Protein AF-A0A4R6KA38-F1 (afdb_monomer_lite)

Sequence (69 aa):
MSQGEQWRVQLLLGDHLVEEHIGPAGLAERYANVIRLRIQGLPGRRLHCERVSEHELAYPASRPYDPRD

Structure (mmCIF, N/CA/C/O backbone):
data_AF-A0A4R6KA38-F1
#
_entry.id   AF-A0A4R6KA38-F1
#
loop_
_atom_site.group_PDB
_atom_site.id
_atom_site.type_symbol
_atom_site.label_atom_id
_atom_site.label_alt_id
_atom_site.label_comp_id
_atom_site.label_asym_id
_atom_site.label_entity_id
_atom_site.label_seq_id
_atom_site.pdbx_PDB_ins_code
_atom_site.Cartn_x
_atom_site.Cartn_y
_atom_site.Cartn_z
_atom_site.occupancy
_atom_site.B_iso_or_equiv
_atom_site.auth_seq_id
_atom_site.auth_comp_id
_atom_site.auth_asym_id
_atom_site.auth_atom_id
_atom_site.pdbx_PDB_model_num
ATOM 1 N N . MET A 1 1 ? 11.799 4.053 -23.151 1.00 41.22 1 MET A N 1
ATOM 2 C CA . MET A 1 1 ? 11.966 4.506 -21.753 1.00 41.22 1 MET A CA 1
ATOM 3 C C . MET A 1 1 ? 11.918 3.256 -20.898 1.00 41.22 1 MET A C 1
ATOM 5 O O . MET A 1 1 ? 10.921 2.557 -20.989 1.00 41.22 1 MET A O 1
ATOM 9 N N . SER A 1 2 ? 13.006 2.905 -20.205 1.00 46.16 2 SER A N 1
ATOM 10 C CA . SER A 1 2 ? 13.026 1.728 -19.323 1.00 46.16 2 SER A CA 1
ATOM 11 C C . SER A 1 2 ? 11.874 1.853 -18.327 1.00 46.16 2 SER A C 1
ATOM 13 O O . SER A 1 2 ? 11.760 2.896 -17.676 1.00 46.16 2 SER A O 1
ATOM 15 N N . GLN A 1 3 ? 10.983 0.861 -18.276 1.00 58.25 3 GLN A N 1
ATOM 16 C CA . GLN A 1 3 ? 9.953 0.790 -17.246 1.00 58.25 3 GLN A CA 1
ATOM 17 C C . GLN A 1 3 ? 10.684 0.559 -15.922 1.00 58.25 3 GLN A C 1
ATOM 19 O O . GLN A 1 3 ? 11.041 -0.560 -15.576 1.00 58.25 3 GLN A O 1
ATOM 24 N N . GLY A 1 4 ? 11.029 1.654 -15.243 1.00 71.31 4 GLY A N 1
ATOM 25 C CA . GLY A 1 4 ? 11.730 1.597 -13.968 1.00 71.31 4 GLY A CA 1
ATOM 26 C C . GLY A 1 4 ? 10.907 0.820 -12.948 1.00 71.31 4 GLY A C 1
ATOM 27 O O . GLY A 1 4 ? 9.679 0.902 -12.964 1.00 71.31 4 GLY A O 1
ATOM 28 N N . GLU A 1 5 ? 11.598 0.093 -12.071 1.00 83.94 5 GLU A N 1
ATOM 29 C CA . GLU A 1 5 ? 11.015 -0.737 -11.016 1.00 83.94 5 GLU A CA 1
ATOM 30 C C . GLU A 1 5 ? 9.876 -0.004 -10.284 1.00 83.94 5 GLU A C 1
ATOM 32 O O . GLU A 1 5 ? 10.085 1.047 -9.667 1.00 83.94 5 GLU A O 1
ATOM 37 N N . GLN A 1 6 ? 8.662 -0.549 -10.387 1.00 90.31 6 GLN A N 1
ATOM 38 C CA . GLN A 1 6 ? 7.473 -0.017 -9.727 1.00 90.31 6 GLN A CA 1
ATOM 39 C C . GLN A 1 6 ? 7.180 -0.807 -8.455 1.00 90.31 6 GLN A C 1
ATOM 41 O O . GLN A 1 6 ? 7.409 -2.013 -8.365 1.00 90.31 6 GLN A O 1
ATOM 46 N N . TRP A 1 7 ? 6.636 -0.111 -7.473 1.00 93.62 7 TRP A N 1
ATOM 47 C CA . TRP A 1 7 ? 6.286 -0.635 -6.166 1.00 93.62 7 TRP A CA 1
ATOM 48 C C . TRP A 1 7 ? 4.842 -0.276 -5.856 1.00 93.62 7 TRP A C 1
ATOM 50 O O . TRP A 1 7 ? 4.417 0.859 -6.082 1.00 93.62 7 TRP A O 1
ATOM 60 N N . ARG A 1 8 ? 4.106 -1.249 -5.329 1.00 94.56 8 ARG A N 1
ATOM 61 C CA . ARG A 1 8 ? 2.728 -1.118 -4.876 1.00 94.56 8 ARG A CA 1
ATOM 62 C C . ARG A 1 8 ? 2.721 -0.967 -3.362 1.00 94.56 8 ARG A C 1
ATOM 64 O O . ARG A 1 8 ? 3.373 -1.725 -2.646 1.00 94.56 8 ARG A O 1
ATOM 71 N N . VAL A 1 9 ? 1.975 0.020 -2.884 1.00 96.12 9 VAL A N 1
ATOM 72 C CA . VAL A 1 9 ? 1.774 0.316 -1.465 1.00 96.12 9 VAL A CA 1
ATOM 73 C C . VAL A 1 9 ? 0.280 0.284 -1.187 1.00 96.12 9 VAL A C 1
ATOM 75 O O . VAL A 1 9 ? -0.464 1.086 -1.747 1.00 96.12 9 VAL A O 1
ATOM 78 N N . GLN A 1 10 ? -0.156 -0.629 -0.324 1.00 96.25 10 GLN A N 1
ATOM 79 C CA . GLN A 1 10 ? -1.565 -0.855 -0.011 1.00 96.25 10 GLN A CA 1
ATOM 80 C C . GLN A 1 10 ? -1.841 -0.658 1.476 1.00 96.25 10 GLN A C 1
ATOM 82 O O . GLN A 1 10 ? -1.144 -1.207 2.333 1.00 96.25 10 GLN A O 1
ATOM 87 N N . LEU A 1 11 ? -2.908 0.075 1.780 1.00 95.38 11 LEU A N 1
ATOM 88 C CA . LEU A 1 11 ? -3.514 0.111 3.104 1.00 95.38 11 LEU A CA 1
ATOM 89 C C . LEU A 1 11 ? -4.719 -0.829 3.134 1.00 95.38 11 LEU A C 1
ATOM 91 O O . LEU A 1 11 ? -5.703 -0.616 2.426 1.00 95.38 11 LEU A O 1
ATOM 95 N N . LEU A 1 12 ? -4.656 -1.829 4.006 1.00 93.88 12 LEU A N 1
ATOM 96 C CA . LEU A 1 12 ? -5.737 -2.772 4.265 1.00 93.88 12 LEU A CA 1
ATOM 97 C C . LEU A 1 12 ? -6.383 -2.483 5.625 1.00 93.88 12 LEU A C 1
ATOM 99 O O . LEU A 1 12 ? -5.682 -2.207 6.601 1.00 93.88 12 LEU A O 1
ATOM 103 N N . LEU A 1 13 ? -7.706 -2.609 5.709 1.00 92.06 13 LEU A N 1
ATOM 10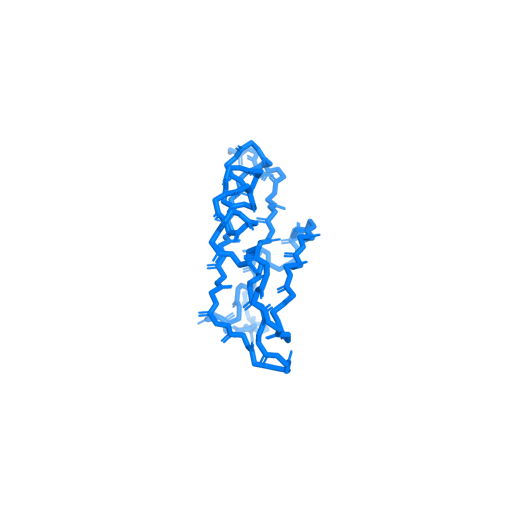4 C CA . LEU A 1 13 ? -8.472 -2.652 6.957 1.00 92.06 13 LEU A CA 1
ATOM 105 C C . LEU A 1 13 ? -9.185 -4.004 7.040 1.00 92.06 13 LEU A C 1
ATOM 107 O O . LEU A 1 13 ? -10.154 -4.240 6.320 1.00 92.06 13 LEU A O 1
ATOM 111 N N . GLY A 1 14 ? -8.694 -4.907 7.891 1.00 88.88 14 GLY A N 1
ATOM 112 C CA . GLY A 1 14 ? -9.076 -6.318 7.783 1.00 88.88 14 GLY A CA 1
ATOM 113 C C . GLY A 1 14 ? -8.712 -6.842 6.392 1.00 88.88 14 GLY A C 1
ATOM 114 O O . GLY A 1 14 ? -7.555 -6.708 5.985 1.00 88.88 14 GLY A O 1
ATOM 115 N N . ASP A 1 15 ? -9.692 -7.371 5.662 1.00 89.75 15 ASP A N 1
ATOM 116 C CA . ASP A 1 15 ? -9.523 -7.900 4.298 1.00 89.75 15 ASP A CA 1
ATOM 117 C C . ASP A 1 15 ? -9.932 -6.901 3.200 1.00 89.75 15 ASP A C 1
ATOM 119 O O . ASP A 1 15 ? -9.956 -7.237 2.018 1.00 89.75 15 ASP A O 1
ATOM 123 N N . HIS A 1 16 ? -10.243 -5.656 3.573 1.00 90.19 16 HIS A N 1
ATOM 124 C CA . HIS A 1 16 ? -10.645 -4.616 2.630 1.00 90.19 16 HIS A CA 1
ATOM 125 C C . HIS A 1 16 ? -9.470 -3.721 2.235 1.00 90.19 16 HIS A C 1
ATOM 127 O O . HIS A 1 16 ? -8.778 -3.181 3.101 1.00 90.19 16 HIS A O 1
ATOM 133 N N . LEU A 1 17 ? -9.295 -3.508 0.928 1.00 93.00 17 LEU A N 1
ATOM 134 C CA . LEU A 1 17 ? -8.387 -2.501 0.384 1.00 93.00 17 LEU A CA 1
ATOM 135 C C . LEU A 1 17 ? -8.996 -1.104 0.534 1.00 93.00 17 LEU A C 1
ATOM 137 O O . LEU A 1 17 ? -10.095 -0.845 0.050 1.00 93.00 17 LEU A O 1
ATOM 141 N N . VAL A 1 18 ? -8.276 -0.217 1.219 1.00 93.12 18 VAL A N 1
ATOM 142 C CA . VAL A 1 18 ? -8.701 1.164 1.495 1.00 93.12 18 VAL A CA 1
ATOM 143 C C . VAL A 1 18 ? -8.022 2.153 0.552 1.00 93.12 18 VAL A C 1
ATOM 145 O O . VAL A 1 18 ? -8.663 3.070 0.050 1.00 93.12 18 VAL A O 1
ATOM 148 N N . GLU A 1 19 ? -6.720 1.987 0.335 1.00 92.81 19 GLU A N 1
ATOM 149 C CA . GLU A 1 19 ? -5.893 2.899 -0.453 1.00 92.81 19 GLU A CA 1
ATOM 150 C C . GLU A 1 19 ? -4.797 2.084 -1.146 1.00 92.81 19 GLU A C 1
ATOM 152 O O . G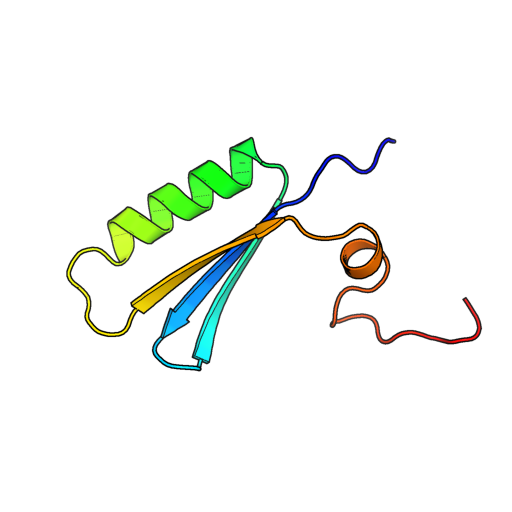LU A 1 19 ? -4.203 1.201 -0.525 1.00 92.81 19 GLU A O 1
ATOM 157 N N . GLU A 1 20 ? -4.529 2.383 -2.417 1.00 94.88 20 GLU A N 1
ATOM 158 C CA . GLU A 1 20 ? -3.456 1.781 -3.208 1.00 94.88 20 GLU A CA 1
ATOM 159 C C . GLU A 1 20 ? -2.702 2.870 -3.969 1.00 94.88 20 GLU A C 1
ATOM 161 O O . GLU A 1 20 ? -3.311 3.737 -4.596 1.00 94.88 20 GLU A O 1
ATOM 166 N N . HIS A 1 21 ? -1.372 2.791 -3.934 1.00 93.12 21 HIS A N 1
ATOM 167 C CA . HIS A 1 21 ? -0.481 3.623 -4.735 1.00 93.12 21 HIS A CA 1
ATOM 168 C C . HIS A 1 21 ? 0.540 2.763 -5.453 1.00 93.12 21 HIS A C 1
ATOM 170 O O . HIS A 1 21 ? 1.112 1.851 -4.856 1.00 93.12 21 HIS A O 1
ATOM 176 N N . ILE A 1 22 ? 0.815 3.103 -6.709 1.00 91.88 22 ILE A N 1
ATOM 177 C CA . ILE A 1 22 ? 1.872 2.486 -7.505 1.00 91.88 22 ILE A CA 1
ATOM 178 C C . ILE A 1 22 ? 2.829 3.585 -7.952 1.00 91.88 22 ILE A C 1
ATOM 180 O O . ILE A 1 22 ? 2.406 4.621 -8.465 1.00 91.88 22 ILE A O 1
ATOM 184 N N . GLY A 1 23 ? 4.123 3.377 -7.736 1.00 91.12 23 GLY A N 1
ATOM 185 C CA . GLY A 1 23 ? 5.139 4.332 -8.154 1.00 91.12 23 GLY A CA 1
ATOM 186 C C . GLY A 1 23 ? 6.559 3.785 -8.045 1.00 91.12 23 GLY A C 1
ATOM 187 O O . GLY A 1 23 ? 6.763 2.674 -7.555 1.00 91.12 23 GLY A O 1
ATOM 188 N N . PRO A 1 24 ? 7.571 4.564 -8.463 1.00 92.69 24 PRO A N 1
ATOM 189 C CA . PRO A 1 24 ? 8.967 4.176 -8.300 1.00 92.69 24 PRO A CA 1
ATOM 190 C C . PRO A 1 24 ? 9.333 4.045 -6.815 1.00 92.69 24 PRO A C 1
ATOM 192 O O . PRO A 1 24 ? 8.737 4.713 -5.966 1.00 92.69 24 PRO A O 1
ATOM 195 N N . ALA A 1 25 ? 10.363 3.249 -6.508 1.00 91.31 25 ALA A N 1
ATOM 196 C CA . ALA A 1 25 ? 10.765 2.902 -5.138 1.00 91.31 25 ALA A CA 1
ATOM 197 C C . ALA A 1 25 ? 10.815 4.102 -4.168 1.00 91.31 25 ALA A C 1
ATOM 199 O O . ALA A 1 25 ? 10.189 4.075 -3.111 1.00 91.31 25 ALA A O 1
ATOM 200 N N . GLY A 1 26 ? 11.484 5.197 -4.551 1.00 92.19 26 GLY A N 1
ATOM 201 C CA . GLY A 1 26 ? 11.616 6.379 -3.689 1.00 92.19 26 GLY A CA 1
ATOM 202 C C . GLY A 1 26 ? 10.305 7.137 -3.434 1.00 92.19 26 GLY A C 1
ATOM 203 O O . GLY A 1 26 ? 10.177 7.824 -2.421 1.00 92.19 26 GLY A O 1
ATOM 204 N N . LEU A 1 27 ? 9.317 7.026 -4.327 1.00 93.75 27 LEU A N 1
ATOM 205 C CA . LEU A 1 27 ? 7.984 7.592 -4.113 1.00 93.75 27 LEU A CA 1
ATOM 206 C C . LEU A 1 27 ? 7.117 6.642 -3.275 1.00 93.75 27 LEU A C 1
ATOM 208 O O . LEU A 1 27 ? 6.457 7.088 -2.337 1.00 93.75 27 LEU A O 1
ATOM 212 N N . ALA A 1 28 ? 7.179 5.339 -3.557 1.00 94.44 28 ALA A N 1
ATOM 213 C CA . ALA A 1 28 ? 6.513 4.305 -2.771 1.00 94.44 28 ALA A CA 1
ATOM 214 C C . ALA A 1 28 ? 6.948 4.335 -1.296 1.00 94.44 28 ALA A C 1
ATOM 216 O O . ALA A 1 28 ? 6.109 4.271 -0.400 1.00 94.44 28 ALA A O 1
ATOM 217 N N . GLU A 1 29 ? 8.238 4.542 -1.024 1.00 95.06 29 GLU A N 1
ATOM 218 C CA . GLU A 1 29 ? 8.755 4.710 0.336 1.00 95.06 29 GLU A CA 1
ATOM 219 C C . GLU A 1 29 ? 8.124 5.917 1.053 1.00 95.06 29 GLU A C 1
ATOM 221 O O . GLU A 1 29 ? 7.734 5.826 2.221 1.00 95.06 29 GLU A O 1
ATOM 226 N N . ARG A 1 30 ? 7.951 7.045 0.350 1.00 96.50 30 ARG A N 1
ATOM 227 C CA . ARG A 1 30 ? 7.287 8.236 0.906 1.00 96.50 30 ARG A CA 1
ATOM 228 C C . ARG A 1 30 ? 5.819 7.962 1.218 1.00 96.50 30 ARG A C 1
ATOM 230 O O . ARG A 1 30 ? 5.373 8.317 2.309 1.00 96.50 30 ARG A O 1
ATOM 237 N N . TYR A 1 31 ? 5.089 7.301 0.317 1.00 95.81 31 TYR A N 1
ATOM 238 C CA . TYR A 1 31 ? 3.706 6.890 0.578 1.00 95.81 31 TYR A CA 1
ATOM 239 C C . TYR A 1 31 ? 3.615 5.969 1.794 1.00 95.81 31 TYR A C 1
ATOM 241 O O . TYR A 1 31 ? 2.819 6.224 2.699 1.00 95.81 31 TYR A O 1
ATOM 249 N N . ALA A 1 32 ? 4.475 4.950 1.863 1.00 95.88 32 ALA A N 1
ATOM 250 C CA . ALA A 1 32 ? 4.528 4.017 2.980 1.00 95.88 32 ALA A CA 1
ATOM 251 C C . ALA A 1 32 ? 4.787 4.739 4.311 1.00 95.88 32 ALA A C 1
ATOM 253 O O . ALA A 1 32 ? 4.098 4.471 5.293 1.00 95.88 32 ALA A O 1
ATOM 254 N N . ASN A 1 33 ? 5.716 5.699 4.347 1.00 96.81 33 ASN A N 1
ATOM 255 C CA . ASN A 1 33 ? 5.999 6.483 5.551 1.00 96.81 33 ASN A CA 1
ATOM 256 C C . ASN A 1 33 ? 4.807 7.342 5.989 1.00 96.81 33 ASN A C 1
ATOM 258 O O . ASN A 1 33 ? 4.446 7.329 7.165 1.00 96.81 33 ASN A O 1
ATOM 262 N N . VAL A 1 34 ? 4.147 8.036 5.059 1.00 95.44 34 VAL A N 1
ATOM 263 C CA . VAL A 1 34 ? 2.947 8.825 5.377 1.00 95.44 34 VAL A CA 1
ATOM 264 C C . VAL A 1 34 ? 1.812 7.924 5.873 1.00 95.44 34 VAL A C 1
ATOM 266 O O . VAL A 1 34 ? 1.157 8.251 6.862 1.00 95.44 34 VAL A O 1
ATOM 269 N N . ILE A 1 35 ? 1.583 6.768 5.241 1.00 94.19 35 ILE A N 1
ATOM 270 C CA . ILE A 1 35 ? 0.572 5.801 5.694 1.00 94.19 35 ILE A CA 1
ATOM 271 C C . ILE A 1 35 ? 0.913 5.283 7.095 1.00 94.19 35 ILE A C 1
ATOM 273 O O . ILE A 1 35 ? 0.038 5.307 7.955 1.00 94.19 35 ILE A O 1
ATOM 277 N N . ARG A 1 36 ? 2.170 4.894 7.359 1.00 94.31 36 ARG A N 1
ATOM 278 C CA . ARG A 1 36 ? 2.623 4.439 8.689 1.00 94.31 36 ARG A CA 1
ATOM 279 C C . ARG A 1 36 ? 2.303 5.453 9.780 1.00 94.31 36 ARG A C 1
ATOM 281 O O . ARG A 1 36 ? 1.751 5.066 10.805 1.00 94.31 36 ARG A O 1
ATOM 288 N N . LEU A 1 37 ? 2.598 6.731 9.540 1.00 94.56 37 LEU A N 1
ATOM 289 C CA . LEU A 1 37 ? 2.296 7.809 10.486 1.00 94.56 37 LEU A CA 1
ATOM 290 C C . LEU A 1 37 ? 0.785 7.964 10.719 1.00 94.56 37 LEU A C 1
ATOM 292 O O . LEU A 1 37 ? 0.362 8.167 11.852 1.00 94.56 37 LEU A O 1
ATOM 296 N N . ARG A 1 38 ? -0.039 7.828 9.669 1.00 91.88 38 ARG A N 1
ATOM 297 C CA . ARG A 1 38 ? -1.507 7.941 9.769 1.00 91.88 38 ARG A CA 1
ATOM 298 C C . ARG A 1 38 ? -2.158 6.780 10.522 1.00 91.88 38 ARG A C 1
ATOM 300 O O . ARG A 1 38 ? -3.181 6.986 11.168 1.00 91.88 38 ARG A O 1
ATOM 307 N N . ILE A 1 39 ? -1.611 5.568 10.415 1.00 91.50 39 ILE A N 1
ATOM 308 C CA . ILE A 1 39 ? -2.231 4.358 10.986 1.00 91.50 39 ILE A CA 1
ATOM 309 C C . ILE A 1 39 ? -1.664 3.947 12.345 1.00 91.50 39 ILE A C 1
ATOM 311 O O . ILE A 1 39 ? -2.140 2.975 12.933 1.00 91.50 39 ILE A O 1
ATOM 315 N N . GLN A 1 40 ? -0.649 4.650 12.850 1.00 89.56 40 GLN A N 1
ATOM 316 C CA . GLN A 1 40 ? -0.000 4.321 14.114 1.00 89.56 40 GLN A CA 1
ATOM 317 C C . GLN A 1 40 ? -1.021 4.290 15.266 1.00 89.56 40 GLN A C 1
ATOM 319 O O . GLN A 1 40 ? -1.694 5.276 15.549 1.00 89.56 40 GLN A O 1
ATOM 324 N N . GLY A 1 41 ? -1.143 3.136 15.933 1.00 84.00 41 GLY A N 1
ATOM 325 C CA . GLY A 1 41 ? -2.077 2.934 17.048 1.00 84.00 41 GLY A CA 1
ATOM 326 C C . GLY A 1 41 ? -3.521 2.605 16.648 1.00 84.00 41 GLY A C 1
ATOM 327 O O . GLY A 1 41 ? -4.355 2.399 17.528 1.00 84.00 41 GLY A O 1
ATOM 328 N N . LEU A 1 42 ? -3.836 2.509 15.351 1.00 84.00 42 LEU A N 1
ATOM 329 C CA . LEU A 1 42 ? -5.174 2.151 14.882 1.00 84.00 42 LEU A CA 1
ATOM 330 C C . LEU A 1 42 ? -5.303 0.626 14.669 1.00 84.00 42 LEU A C 1
ATOM 332 O O . LEU A 1 42 ? -4.594 0.062 13.833 1.00 84.00 42 LEU A O 1
ATOM 336 N N . PRO A 1 43 ? -6.228 -0.070 15.361 1.00 86.81 43 PRO A N 1
ATOM 337 C CA . PRO A 1 43 ? -6.328 -1.529 15.290 1.00 86.81 43 PRO A CA 1
ATOM 338 C C . PRO A 1 43 ? -6.814 -2.017 13.920 1.00 86.81 43 PRO A C 1
ATOM 340 O O . PRO A 1 43 ? -7.657 -1.382 13.291 1.00 86.81 43 PRO A O 1
ATOM 343 N N . GLY A 1 44 ? -6.313 -3.163 13.456 1.00 86.19 44 GLY A N 1
ATOM 344 C CA . GLY A 1 44 ? -6.801 -3.826 12.238 1.00 86.19 44 GLY A CA 1
ATOM 345 C C . GLY A 1 44 ? -6.346 -3.208 10.910 1.00 86.19 44 G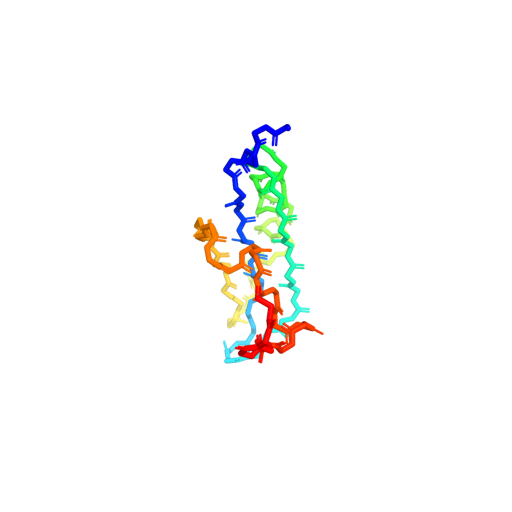LY A C 1
ATOM 346 O O . GLY A 1 44 ? -6.789 -3.670 9.859 1.00 86.19 44 GLY A O 1
ATOM 347 N N . ARG A 1 45 ? -5.471 -2.191 10.931 1.00 89.88 45 ARG A N 1
ATOM 348 C CA . ARG A 1 45 ? -4.866 -1.613 9.723 1.00 89.88 45 ARG A CA 1
ATOM 349 C C . ARG A 1 45 ? -3.552 -2.326 9.414 1.00 89.88 45 ARG A C 1
ATOM 351 O O . ARG A 1 45 ? -2.720 -2.490 10.304 1.00 89.88 45 ARG A O 1
ATOM 358 N N . ARG A 1 46 ? -3.351 -2.732 8.162 1.00 92.69 46 ARG A N 1
ATOM 359 C CA . ARG A 1 46 ? -2.107 -3.348 7.679 1.00 92.69 46 ARG A CA 1
ATOM 360 C C . ARG A 1 46 ? -1.582 -2.557 6.492 1.00 92.69 46 ARG A C 1
ATOM 362 O O . ARG A 1 46 ? -2.350 -2.178 5.616 1.00 92.69 46 ARG A O 1
ATOM 369 N N . LEU A 1 47 ? -0.277 -2.324 6.478 1.00 93.75 47 LEU A N 1
ATOM 370 C CA . LEU A 1 47 ? 0.421 -1.751 5.337 1.00 93.75 47 LEU A CA 1
ATOM 371 C C . LEU A 1 47 ? 1.152 -2.876 4.609 1.00 93.75 47 LEU A C 1
ATOM 373 O O . LEU A 1 47 ? 1.968 -3.562 5.225 1.00 93.75 47 LEU A O 1
ATOM 377 N N . HIS A 1 48 ? 0.870 -3.041 3.322 1.00 94.31 48 HIS A N 1
ATOM 378 C CA . HIS A 1 48 ? 1.567 -3.978 2.452 1.00 94.31 48 HIS A CA 1
ATOM 379 C C . HIS A 1 48 ? 2.371 -3.201 1.409 1.00 94.31 48 HIS A C 1
ATOM 381 O O . HIS A 1 48 ? 1.868 -2.239 0.830 1.00 94.31 48 HIS A O 1
ATOM 387 N N . CYS A 1 49 ? 3.627 -3.594 1.207 1.00 93.75 49 CYS A N 1
ATOM 388 C CA . CYS A 1 49 ? 4.505 -3.002 0.207 1.00 93.75 49 CYS A CA 1
ATOM 389 C C . CYS A 1 49 ? 5.137 -4.131 -0.597 1.00 93.75 49 CYS A C 1
ATOM 391 O O . CYS A 1 49 ? 5.865 -4.946 -0.030 1.00 93.75 49 CYS A O 1
ATOM 393 N N . GLU A 1 50 ? 4.893 -4.157 -1.899 1.00 94.12 50 GLU A N 1
ATOM 394 C CA . GLU A 1 50 ? 5.414 -5.193 -2.785 1.00 94.12 50 GLU A CA 1
ATOM 395 C C . GLU A 1 50 ? 5.926 -4.593 -4.088 1.00 94.12 50 GLU A C 1
ATOM 397 O O . GLU A 1 50 ? 5.490 -3.529 -4.532 1.00 94.12 50 GLU A O 1
ATOM 402 N N . ARG A 1 51 ? 6.888 -5.276 -4.702 1.00 91.56 51 ARG A N 1
ATOM 403 C CA . ARG A 1 51 ? 7.367 -4.903 -6.025 1.00 91.56 51 ARG A CA 1
ATOM 404 C C . ARG A 1 51 ? 6.362 -5.373 -7.069 1.00 91.56 51 ARG A C 1
ATOM 406 O O . ARG A 1 51 ? 5.997 -6.544 -7.068 1.00 91.56 51 ARG A O 1
ATOM 413 N N . VAL A 1 52 ? 5.980 -4.480 -7.976 1.00 89.19 52 VAL A N 1
ATOM 414 C CA . VAL A 1 52 ? 5.081 -4.810 -9.085 1.00 89.19 52 VAL A CA 1
ATOM 415 C C . VAL A 1 52 ? 5.885 -5.500 -10.174 1.00 89.19 52 VAL A C 1
ATOM 417 O O . VAL A 1 52 ? 6.930 -5.004 -10.603 1.00 89.19 52 VAL A O 1
ATOM 420 N N . SER A 1 53 ? 5.410 -6.662 -10.605 1.00 79.50 53 SER A N 1
ATOM 421 C CA . SER A 1 53 ? 6.022 -7.380 -11.719 1.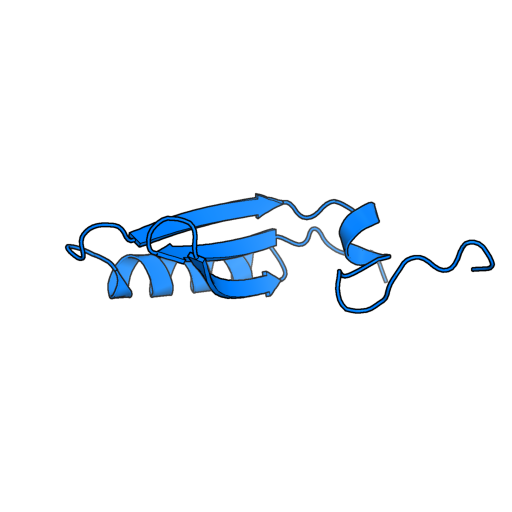00 79.50 53 SER A CA 1
ATOM 422 C C . SER A 1 53 ? 5.766 -6.661 -13.049 1.00 79.50 53 SER A C 1
ATOM 424 O O . SER A 1 53 ? 4.754 -5.983 -13.221 1.00 79.50 53 SER A O 1
ATOM 426 N N . GLU A 1 54 ? 6.654 -6.838 -14.031 1.00 70.25 54 GLU A N 1
ATOM 427 C CA . GLU A 1 54 ? 6.464 -6.276 -15.381 1.00 70.25 54 GLU A CA 1
ATOM 428 C C . GLU A 1 54 ? 5.124 -6.708 -16.007 1.00 70.25 54 GLU A C 1
ATOM 430 O O . GLU A 1 54 ? 4.485 -5.938 -16.722 1.00 70.25 54 GLU A O 1
ATOM 435 N N . HIS A 1 55 ? 4.653 -7.916 -15.680 1.00 67.00 55 HIS A N 1
ATOM 436 C CA . HIS A 1 55 ? 3.382 -8.451 -16.164 1.00 67.00 55 HIS A CA 1
ATOM 437 C C . HIS A 1 55 ? 2.162 -7.686 -15.620 1.00 67.00 55 HIS A C 1
ATOM 439 O O . HIS A 1 55 ? 1.236 -7.388 -16.371 1.00 67.00 55 HIS A O 1
ATOM 445 N N . GLU A 1 56 ? 2.174 -7.303 -14.342 1.00 64.94 56 GLU A N 1
ATOM 446 C CA . GLU A 1 56 ? 1.096 -6.513 -13.727 1.00 64.94 56 GLU A CA 1
ATOM 447 C C . GLU A 1 56 ? 1.075 -5.055 -14.209 1.00 64.94 56 GLU A C 1
ATOM 449 O O . GLU A 1 56 ? 0.022 -4.419 -14.203 1.00 64.94 56 GLU A O 1
ATOM 454 N N . LEU A 1 57 ? 2.223 -4.515 -14.634 1.00 66.81 57 LEU A N 1
ATOM 455 C CA . LEU A 1 57 ? 2.296 -3.186 -15.251 1.00 66.81 57 LEU A CA 1
ATOM 456 C C . LEU A 1 57 ? 1.728 -3.177 -16.672 1.00 66.81 57 LEU A C 1
ATOM 458 O O . LEU A 1 57 ? 1.121 -2.187 -17.078 1.00 66.81 57 LEU A O 1
ATOM 462 N N . ALA A 1 58 ? 1.928 -4.263 -17.423 1.00 62.38 58 ALA A N 1
ATOM 463 C CA . ALA A 1 58 ? 1.381 -4.415 -18.768 1.00 62.38 58 ALA A CA 1
ATOM 464 C C . ALA A 1 58 ? -0.149 -4.588 -18.756 1.00 62.38 58 ALA A C 1
ATOM 466 O O . ALA A 1 58 ? -0.831 -4.072 -19.642 1.00 62.38 58 ALA A O 1
ATOM 467 N N . TYR A 1 59 ? -0.683 -5.252 -17.726 1.00 59.38 59 TYR A N 1
ATOM 468 C CA . TYR A 1 59 ? -2.108 -5.545 -17.571 1.00 59.38 59 TYR A CA 1
ATOM 469 C C . TYR A 1 59 ? -2.616 -5.088 -16.196 1.00 59.38 59 TYR A C 1
ATOM 471 O O . TYR A 1 59 ? -2.854 -5.918 -15.313 1.00 59.38 59 TYR A O 1
ATOM 479 N N . PRO A 1 60 ? -2.785 -3.771 -15.972 1.00 59.28 60 PRO A N 1
ATOM 480 C CA . PRO A 1 60 ? -3.419 -3.295 -14.750 1.00 59.28 60 PRO A CA 1
ATOM 481 C C . PRO A 1 60 ? -4.837 -3.874 -14.664 1.00 59.28 60 PRO A C 1
ATOM 483 O O . PRO A 1 60 ? -5.510 -4.000 -15.681 1.00 59.28 60 PRO A O 1
ATOM 486 N N . ALA A 1 61 ? -5.338 -4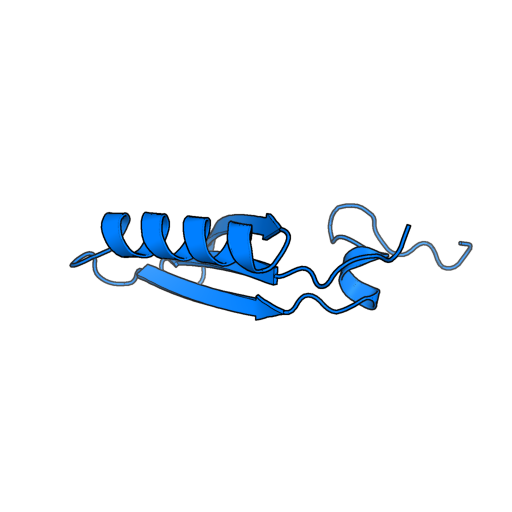.182 -13.464 1.00 59.78 61 ALA A N 1
ATOM 487 C CA . ALA A 1 61 ? -6.663 -4.798 -13.276 1.00 59.78 61 ALA A CA 1
ATOM 488 C C . ALA A 1 61 ? -7.833 -4.011 -13.9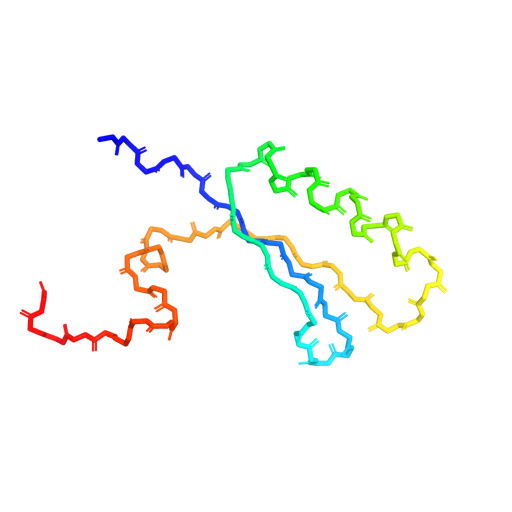21 1.00 59.78 61 ALA A C 1
ATOM 490 O O . ALA A 1 61 ? -8.905 -4.563 -14.158 1.00 59.78 61 ALA A O 1
ATOM 491 N N . SER A 1 62 ? -7.625 -2.727 -14.229 1.00 60.81 62 SER A N 1
ATOM 492 C CA . SER A 1 62 ? -8.548 -1.851 -14.958 1.00 60.81 62 SER A CA 1
ATOM 493 C C . SER A 1 62 ? -8.557 -2.045 -16.483 1.00 60.81 62 SER A C 1
ATOM 495 O O . SER A 1 62 ? -9.462 -1.539 -17.145 1.00 60.81 62 SER A O 1
ATOM 497 N N . ARG A 1 63 ? -7.592 -2.775 -17.053 1.00 56.22 63 ARG A N 1
ATOM 498 C CA . ARG A 1 63 ? -7.554 -3.172 -18.462 1.00 56.22 63 ARG A CA 1
ATOM 499 C C . ARG A 1 63 ? -7.481 -4.704 -18.534 1.00 56.22 63 ARG A C 1
ATOM 501 O O . ARG A 1 63 ? -6.390 -5.259 -18.418 1.00 56.22 63 ARG A O 1
ATOM 508 N N . PRO A 1 64 ? -8.631 -5.393 -18.671 1.00 55.09 64 PRO A N 1
ATOM 509 C CA . PRO A 1 64 ? -8.644 -6.844 -18.760 1.00 55.09 64 PRO A CA 1
ATOM 510 C C . PRO A 1 64 ? -7.758 -7.302 -19.918 1.00 55.09 64 PRO A C 1
ATOM 512 O O . PRO A 1 64 ? -7.736 -6.665 -20.969 1.00 55.09 64 PRO A O 1
ATOM 515 N N . TYR A 1 65 ? -7.041 -8.401 -19.700 1.00 53.22 65 TYR A N 1
ATOM 516 C CA . TYR A 1 65 ? -6.264 -9.087 -20.725 1.00 53.22 65 TYR A CA 1
ATOM 517 C C . TYR A 1 65 ? -7.140 -9.362 -21.958 1.00 53.22 65 TYR A C 1
ATOM 519 O O . TYR A 1 65 ? -8.120 -10.105 -21.862 1.00 53.22 65 TYR A O 1
ATOM 527 N N . ASP A 1 66 ? -6.796 -8.757 -23.098 1.00 65.69 66 ASP A N 1
ATOM 528 C CA . ASP A 1 66 ? -7.344 -9.135 -24.399 1.00 65.69 66 ASP A CA 1
ATOM 529 C C . ASP A 1 66 ? -6.345 -10.102 -25.057 1.00 65.69 66 ASP A C 1
ATOM 531 O O . ASP A 1 66 ? -5.222 -9.699 -25.347 1.00 65.69 66 ASP A O 1
ATOM 535 N N . PRO A 1 67 ? -6.704 -11.374 -25.307 1.00 61.25 67 PRO A N 1
ATOM 536 C CA . PRO A 1 67 ? -5.822 -12.348 -25.959 1.00 61.25 67 PRO A CA 1
ATOM 537 C C . PRO A 1 67 ? -5.474 -12.013 -27.424 1.00 61.25 67 PRO A C 1
ATOM 539 O O . PRO A 1 67 ? -4.884 -12.846 -28.114 1.00 61.25 67 PRO A O 1
ATOM 542 N N . ARG A 1 68 ? -5.897 -10.847 -27.929 1.00 64.50 68 ARG A N 1
ATOM 543 C CA . ARG A 1 68 ? -5.628 -10.339 -29.281 1.00 64.50 68 ARG A CA 1
ATOM 544 C C . ARG A 1 68 ? -4.581 -9.218 -29.329 1.00 64.50 68 ARG A C 1
ATOM 546 O O . ARG A 1 68 ? -4.213 -8.843 -30.443 1.00 64.50 68 ARG A O 1
ATOM 553 N N . ASP A 1 69 ? -4.146 -8.706 -28.176 1.00 58.69 69 ASP A N 1
ATOM 554 C CA . ASP A 1 69 ? -2.996 -7.794 -28.026 1.00 58.69 69 ASP A CA 1
ATOM 555 C C . ASP A 1 69 ? -1.682 -8.590 -27.871 1.00 58.69 69 ASP A C 1
ATOM 557 O O . ASP A 1 69 ? -0.640 -8.108 -28.379 1.00 58.69 69 ASP A O 1
#

Radius of gyration: 14.12 Å; chains: 1; bounding box: 24×21×46 Å

Foldseek 3Di:
DPPAWKKKKFKDQQNDTDDIDIDHPVVSVVVQVVVCVVCVPPPRIDIDMDTDDPVCVVAPVVRDDDPVD

Organism: NCBI:txid2512215

Secondary structure (DSSP, 8-state):
-----EEEEEEEETTEEEEEEEEEHHHHHHHHHHHHHHHTT-TTEEEEEEEPPHHHHHS-TTS---TT-

pLDDT: mean 82.79, std 15.32, range [41.22, 96.81]